Protein AF-F4IQQ9-F1 (afdb_monomer_lite)

pLDDT: mean 72.27, std 20.41, range [38.59, 98.06]

Organism: Arabidopsis thaliana (NCBI:txid3702)

Structure (mmCIF, N/CA/C/O backbone):
data_AF-F4IQQ9-F1
#
_entry.id   AF-F4IQQ9-F1
#
loop_
_atom_site.group_PDB
_atom_site.id
_atom_site.type_symbol
_atom_site.label_atom_id
_atom_site.label_alt_id
_atom_site.label_comp_id
_atom_site.label_asym_id
_atom_site.label_entity_id
_atom_site.label_seq_id
_atom_site.pdbx_PDB_ins_code
_atom_site.Cartn_x
_atom_site.Cartn_y
_atom_site.Cartn_z
_atom_site.occupancy
_atom_site.B_iso_or_equiv
_atom_site.auth_seq_id
_atom_site.auth_comp_id
_atom_site.auth_asym_id
_atom_site.auth_atom_id
_atom_site.pdbx_PDB_model_num
ATOM 1 N N . MET A 1 1 ? 8.051 -11.228 7.427 1.00 51.22 1 MET A N 1
ATOM 2 C CA . MET A 1 1 ? 8.143 -9.955 8.177 1.00 51.22 1 MET A CA 1
ATOM 3 C C . MET A 1 1 ? 9.447 -9.198 7.924 1.00 51.22 1 MET A C 1
ATOM 5 O O . MET A 1 1 ? 9.377 -7.997 7.711 1.00 51.22 1 MET A O 1
ATOM 9 N N . GLU A 1 2 ? 10.605 -9.863 7.840 1.00 55.28 2 GLU A N 1
ATOM 10 C CA . GLU A 1 2 ? 11.923 -9.208 7.655 1.00 55.28 2 GLU A CA 1
ATOM 11 C C . GLU A 1 2 ? 12.074 -8.320 6.405 1.00 55.28 2 GLU A C 1
ATOM 13 O O . GLU A 1 2 ? 12.852 -7.369 6.404 1.00 55.28 2 GLU A O 1
ATOM 18 N N . ARG A 1 3 ? 11.315 -8.578 5.332 1.00 58.22 3 ARG A N 1
ATOM 19 C CA . ARG A 1 3 ? 11.348 -7.715 4.137 1.00 58.22 3 ARG A CA 1
ATOM 20 C C . ARG A 1 3 ? 10.731 -6.331 4.366 1.00 58.22 3 ARG A C 1
ATOM 22 O O . ARG A 1 3 ? 11.208 -5.365 3.781 1.00 58.22 3 ARG A O 1
ATOM 29 N N . TYR A 1 4 ? 9.720 -6.223 5.228 1.00 51.91 4 TYR A N 1
ATOM 30 C CA . TYR A 1 4 ? 9.046 -4.951 5.509 1.00 51.91 4 TYR A CA 1
ATOM 31 C C . TYR A 1 4 ? 9.851 -4.081 6.483 1.00 51.91 4 TYR A C 1
ATOM 33 O O . TYR A 1 4 ? 9.888 -2.861 6.338 1.00 51.91 4 TYR A O 1
ATOM 41 N N . THR A 1 5 ? 10.565 -4.699 7.429 1.00 59.09 5 THR A N 1
ATOM 42 C CA . THR A 1 5 ? 11.389 -3.974 8.409 1.00 59.09 5 THR A CA 1
ATOM 43 C C . THR A 1 5 ? 12.610 -3.325 7.756 1.00 59.09 5 THR A C 1
ATOM 45 O O . THR A 1 5 ? 12.858 -2.141 7.968 1.00 59.09 5 THR A O 1
ATOM 48 N N . LYS A 1 6 ? 13.309 -4.044 6.867 1.00 58.78 6 LYS A N 1
ATOM 49 C CA . LYS A 1 6 ? 14.510 -3.539 6.178 1.00 58.78 6 LYS A CA 1
ATOM 50 C C . LYS A 1 6 ? 14.221 -2.406 5.182 1.00 58.78 6 LYS A C 1
ATOM 52 O O . LYS A 1 6 ? 15.094 -1.582 4.912 1.00 58.78 6 LYS A O 1
ATOM 57 N N . LYS A 1 7 ? 13.004 -2.345 4.623 1.00 56.56 7 LYS A N 1
ATOM 58 C CA . LYS A 1 7 ? 12.605 -1.277 3.690 1.00 56.56 7 LYS A CA 1
ATOM 59 C C . LYS A 1 7 ? 12.262 0.025 4.426 1.00 56.56 7 LYS A C 1
ATOM 61 O O . LYS A 1 7 ? 12.682 1.089 3.978 1.00 56.56 7 LYS A O 1
ATOM 66 N N . ASN A 1 8 ? 11.628 -0.058 5.601 1.00 53.03 8 ASN A N 1
ATOM 67 C CA . ASN A 1 8 ? 11.347 1.105 6.458 1.00 53.03 8 ASN A CA 1
ATOM 68 C C . ASN A 1 8 ? 12.614 1.845 6.922 1.00 53.03 8 ASN A C 1
ATOM 70 O O . ASN A 1 8 ? 12.587 3.064 7.085 1.00 53.03 8 ASN A O 1
ATOM 74 N N . GLU A 1 9 ? 13.740 1.148 7.086 1.00 51.53 9 GLU A N 1
ATOM 75 C CA . GLU A 1 9 ? 15.024 1.786 7.411 1.00 51.53 9 GLU A CA 1
ATOM 76 C C . GLU A 1 9 ? 15.567 2.646 6.261 1.00 51.53 9 GLU A C 1
ATOM 78 O O . GLU A 1 9 ? 16.147 3.705 6.505 1.00 51.53 9 GLU A O 1
ATOM 83 N N . ARG A 1 10 ? 15.325 2.248 5.002 1.00 53.38 10 ARG A N 1
ATOM 84 C CA . ARG A 1 10 ? 15.689 3.056 3.826 1.00 53.38 10 ARG A CA 1
ATOM 85 C C . ARG A 1 10 ? 14.817 4.305 3.711 1.00 53.38 10 ARG A C 1
ATOM 87 O O . ARG A 1 10 ? 15.354 5.378 3.461 1.00 53.38 10 ARG A O 1
ATOM 94 N N . PHE A 1 11 ? 13.517 4.190 3.996 1.00 54.19 11 PHE A N 1
ATOM 95 C CA . PHE A 1 11 ? 12.596 5.334 4.032 1.00 54.19 11 PHE A CA 1
ATOM 96 C C . PHE A 1 11 ? 12.979 6.370 5.103 1.00 54.19 11 PHE A C 1
ATOM 98 O O . PHE A 1 11 ? 12.972 7.570 4.835 1.00 54.19 11 PHE A O 1
ATOM 105 N N . LYS A 1 12 ? 13.417 5.935 6.294 1.00 51.78 12 LYS A N 1
ATOM 106 C CA . LYS A 1 12 ? 13.880 6.861 7.346 1.00 51.78 12 LYS A CA 1
ATOM 107 C C . LYS A 1 12 ? 15.208 7.556 7.037 1.00 51.78 12 LYS A C 1
ATOM 109 O O . LYS A 1 12 ? 15.486 8.613 7.603 1.00 51.78 12 LYS A O 1
ATOM 114 N N . ALA A 1 13 ? 16.035 6.994 6.157 1.00 50.91 13 ALA A N 1
ATOM 115 C CA . ALA A 1 13 ? 17.317 7.592 5.797 1.00 50.91 13 ALA A CA 1
ATOM 116 C C . ALA A 1 13 ? 17.182 8.822 4.876 1.00 50.91 13 ALA A C 1
ATOM 118 O O . ALA A 1 13 ? 18.129 9.615 4.814 1.00 50.91 13 ALA A O 1
ATOM 119 N N . GLU A 1 14 ? 16.036 8.990 4.204 1.00 55.00 14 GLU A N 1
ATOM 120 C CA . GLU A 1 14 ? 15.780 10.077 3.247 1.00 55.00 14 GLU A CA 1
ATOM 121 C C . GLU A 1 14 ? 14.966 11.241 3.839 1.00 55.00 14 GLU A C 1
ATOM 123 O O . GLU A 1 14 ? 15.231 12.389 3.493 1.00 55.00 14 GLU A O 1
ATOM 128 N N . GLU A 1 15 ? 14.070 11.004 4.804 1.00 53.97 15 GLU A N 1
ATOM 129 C CA . GLU A 1 15 ? 13.267 12.079 5.427 1.00 53.97 15 GLU A CA 1
ATOM 130 C C . GLU A 1 15 ? 13.953 12.781 6.622 1.00 53.97 15 GLU A C 1
ATOM 132 O O . GLU A 1 15 ? 13.465 13.792 7.121 1.00 53.97 15 GLU A O 1
ATOM 137 N N . GLY A 1 16 ? 15.113 12.289 7.080 1.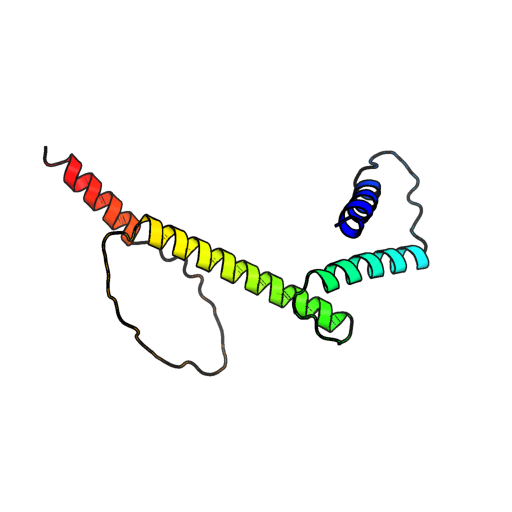00 45.97 16 GLY A N 1
ATOM 138 C CA . GLY A 1 16 ? 15.742 12.713 8.344 1.00 45.97 16 GLY A CA 1
ATOM 139 C C . GLY A 1 16 ? 17.040 13.531 8.264 1.00 45.97 16 GLY A C 1
ATOM 140 O O . GLY A 1 16 ? 17.694 13.702 9.291 1.00 45.97 16 GLY A O 1
ATOM 141 N N . LYS A 1 17 ? 17.478 14.019 7.094 1.00 48.69 17 LYS A N 1
ATOM 142 C CA . LYS A 1 17 ? 18.778 14.722 6.953 1.00 48.69 17 LYS A CA 1
ATOM 143 C C . LYS A 1 17 ? 18.624 16.194 6.571 1.00 48.69 17 LYS A C 1
ATOM 145 O O . LYS A 1 17 ? 19.023 16.625 5.493 1.00 48.69 17 LYS A O 1
ATOM 150 N N . GLY A 1 18 ? 18.125 16.982 7.522 1.00 45.03 18 GLY A N 1
ATOM 151 C CA . GLY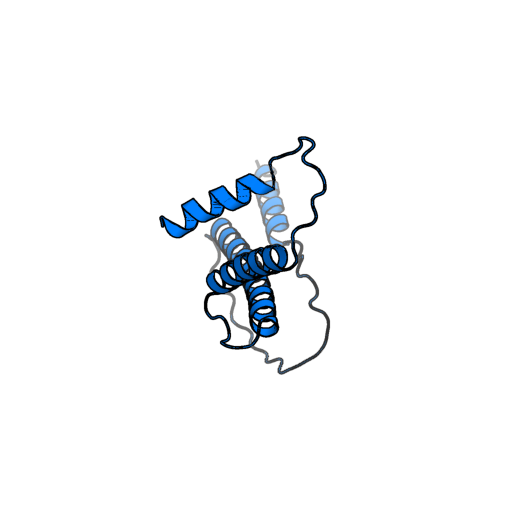 A 1 18 ? 18.169 18.451 7.536 1.00 45.03 18 GLY A CA 1
ATOM 152 C C . GLY A 1 18 ? 19.575 19.034 7.752 1.00 45.03 18 GLY A C 1
ATOM 153 O O . GLY A 1 18 ? 19.756 19.935 8.565 1.00 45.03 18 GLY A O 1
ATOM 154 N N . SER A 1 19 ? 20.590 18.532 7.045 1.00 52.78 19 SER A N 1
ATOM 155 C CA . SER A 1 19 ? 21.967 19.026 7.143 1.00 52.78 19 SER A CA 1
ATOM 156 C C . SER A 1 19 ? 22.665 19.028 5.782 1.00 52.78 19 SER A C 1
ATOM 158 O O . SER A 1 19 ? 23.358 18.089 5.412 1.00 52.78 19 SER A O 1
ATOM 160 N N . LYS A 1 20 ? 22.469 20.122 5.031 1.00 53.72 20 LYS A N 1
ATOM 161 C CA . LYS A 1 20 ? 23.413 20.712 4.053 1.00 53.72 20 LYS A CA 1
ATOM 162 C C . LYS A 1 20 ? 24.205 19.749 3.141 1.00 53.72 20 LYS A C 1
ATOM 164 O O . LYS A 1 20 ? 25.325 20.065 2.749 1.00 53.72 20 LYS A O 1
ATOM 169 N N . LYS A 1 21 ? 23.649 18.608 2.731 1.00 55.56 21 LYS A N 1
ATOM 170 C CA . LYS A 1 21 ? 24.169 17.887 1.568 1.00 55.56 21 LYS A CA 1
ATOM 171 C C . LYS A 1 21 ? 23.626 18.609 0.347 1.00 55.56 21 LYS A C 1
ATOM 173 O O . LYS A 1 21 ? 22.414 18.718 0.200 1.00 55.56 21 LYS A O 1
ATOM 178 N N . SER A 1 22 ? 24.544 19.190 -0.428 1.00 52.91 22 SER A N 1
ATOM 179 C CA . SER A 1 22 ? 24.384 19.648 -1.814 1.00 52.91 22 SER A CA 1
ATOM 180 C C . SER A 1 22 ? 23.103 19.112 -2.457 1.00 52.91 22 SER A C 1
ATOM 182 O O . SER A 1 22 ? 22.871 17.905 -2.388 1.00 52.91 22 SER A O 1
ATOM 184 N N . ARG A 1 23 ? 22.303 19.984 -3.094 1.00 60.44 23 ARG A N 1
ATOM 185 C CA . ARG A 1 23 ? 21.150 19.629 -3.947 1.00 60.44 23 ARG A CA 1
ATOM 186 C C . ARG A 1 23 ? 21.594 18.806 -5.169 1.00 60.44 23 ARG A C 1
ATOM 188 O O . ARG A 1 23 ? 21.340 19.196 -6.304 1.00 60.44 23 ARG A O 1
ATOM 195 N N . THR A 1 24 ? 22.305 17.705 -4.960 1.00 69.44 24 THR A N 1
ATOM 196 C CA . THR A 1 24 ? 22.690 16.773 -6.001 1.00 69.44 24 THR A CA 1
ATOM 197 C C . THR A 1 24 ? 21.389 16.182 -6.502 1.00 69.44 24 THR A C 1
ATOM 199 O O . THR A 1 24 ? 20.733 15.408 -5.805 1.00 69.44 24 THR A O 1
ATOM 202 N N . PHE A 1 25 ? 20.971 16.654 -7.673 1.00 76.56 25 PHE A N 1
ATOM 203 C CA . PHE A 1 25 ? 19.838 16.102 -8.386 1.00 76.56 25 PHE A CA 1
ATOM 204 C C . PHE A 1 25 ? 20.048 14.595 -8.492 1.00 76.56 25 PHE A C 1
ATOM 206 O O . PHE A 1 25 ? 21.125 14.152 -8.895 1.00 76.56 25 PHE A O 1
ATOM 213 N N . LEU A 1 26 ? 19.031 13.821 -8.106 1.00 83.31 26 LEU A N 1
ATOM 214 C CA . LEU A 1 26 ? 19.022 12.394 -8.392 1.00 83.31 26 LEU A CA 1
ATOM 215 C C . LEU A 1 26 ? 19.255 12.224 -9.888 1.00 83.31 26 LEU A C 1
ATOM 217 O O . LEU A 1 26 ? 18.625 12.904 -10.705 1.00 83.31 26 LEU A O 1
ATOM 221 N N . THR A 1 27 ? 20.139 11.305 -10.250 1.00 89.56 27 THR A N 1
ATOM 222 C CA . THR A 1 27 ? 20.222 10.881 -11.641 1.00 89.56 27 THR A CA 1
ATOM 223 C C . THR A 1 27 ? 18.858 10.330 -12.060 1.00 89.56 27 THR A C 1
ATOM 225 O O . THR A 1 27 ? 18.109 9.771 -11.254 1.00 89.56 27 THR A O 1
ATOM 228 N N . GLU A 1 28 ? 18.513 10.436 -13.340 1.00 94.69 28 GLU A N 1
ATOM 229 C CA . GLU A 1 28 ? 17.229 9.921 -13.833 1.00 94.69 28 GLU A CA 1
ATOM 230 C C . GLU A 1 28 ? 17.056 8.414 -13.556 1.00 94.69 28 GLU A C 1
ATOM 232 O O . GLU A 1 28 ? 15.946 7.916 -13.358 1.00 94.69 28 GLU A O 1
ATOM 237 N N . ARG A 1 29 ? 18.170 7.674 -13.499 1.00 93.56 29 ARG A N 1
ATOM 238 C CA . ARG A 1 29 ? 18.181 6.263 -13.105 1.00 93.56 29 ARG A CA 1
ATOM 239 C C . ARG A 1 29 ? 17.742 6.077 -11.651 1.00 93.56 29 ARG A C 1
ATOM 241 O O . ARG A 1 29 ? 16.899 5.223 -11.389 1.00 93.56 29 ARG A O 1
ATOM 248 N N . GLU A 1 30 ? 18.290 6.860 -10.724 1.00 90.25 30 GLU A N 1
ATOM 249 C CA . GLU A 1 30 ? 17.916 6.817 -9.303 1.00 90.25 30 GLU A CA 1
ATOM 250 C C . GLU A 1 30 ? 16.466 7.256 -9.097 1.00 90.25 30 GLU A C 1
ATOM 252 O O . GLU A 1 30 ? 15.722 6.601 -8.370 1.00 90.25 30 GLU A O 1
ATOM 257 N N . ARG A 1 31 ? 16.020 8.301 -9.807 1.00 92.75 31 ARG A N 1
ATOM 258 C CA . ARG A 1 31 ? 14.625 8.754 -9.761 1.00 92.75 31 ARG A CA 1
ATOM 259 C C . ARG A 1 31 ? 13.653 7.643 -10.180 1.00 92.75 31 ARG A C 1
ATOM 261 O O . ARG A 1 31 ? 12.649 7.429 -9.499 1.00 92.75 31 ARG A O 1
ATOM 268 N N . ARG A 1 32 ? 13.951 6.915 -11.268 1.00 94.38 32 ARG A N 1
ATOM 269 C CA . ARG A 1 32 ? 13.145 5.766 -11.728 1.00 94.38 32 ARG A CA 1
ATOM 270 C C . ARG A 1 32 ? 13.189 4.586 -10.764 1.00 94.38 32 ARG A C 1
ATOM 272 O O . ARG A 1 32 ? 12.150 3.980 -10.525 1.00 94.38 32 ARG A O 1
ATOM 279 N N . ALA A 1 33 ? 14.349 4.284 -10.182 1.00 92.12 33 ALA A N 1
ATOM 280 C CA . ALA A 1 33 ? 14.463 3.237 -9.166 1.00 92.12 33 ALA A CA 1
ATOM 281 C C . ALA A 1 33 ? 13.569 3.541 -7.951 1.00 92.12 33 ALA A C 1
ATOM 283 O O . ALA A 1 33 ? 12.778 2.695 -7.544 1.00 92.12 33 ALA A O 1
ATOM 284 N N . LEU A 1 34 ? 13.604 4.780 -7.451 1.00 89.06 34 LEU A N 1
ATOM 285 C CA . LEU A 1 34 ? 12.774 5.221 -6.330 1.00 89.06 34 LEU A CA 1
ATOM 286 C C . LEU A 1 34 ? 11.272 5.245 -6.669 1.00 89.06 34 LEU A C 1
ATOM 288 O O . LEU A 1 34 ? 10.435 4.977 -5.806 1.00 89.06 34 LEU A O 1
ATOM 292 N N . PHE A 1 35 ? 10.904 5.595 -7.904 1.00 93.12 35 PHE A N 1
ATOM 293 C CA . PHE A 1 35 ? 9.517 5.488 -8.368 1.00 93.12 35 PHE A CA 1
ATOM 294 C C . PHE A 1 35 ? 9.048 4.028 -8.363 1.00 93.12 35 PHE A C 1
ATOM 296 O O . PHE A 1 35 ? 8.025 3.728 -7.752 1.00 93.12 35 PHE A O 1
ATOM 303 N N . ASN A 1 36 ? 9.826 3.122 -8.962 1.00 94.25 36 ASN A N 1
ATOM 304 C CA . ASN A 1 36 ? 9.501 1.698 -9.024 1.00 94.25 36 ASN A CA 1
ATOM 305 C C . ASN A 1 36 ? 9.380 1.088 -7.625 1.00 94.25 36 ASN A C 1
ATOM 307 O O . ASN A 1 36 ? 8.429 0.359 -7.358 1.00 94.25 36 ASN A O 1
ATOM 311 N N . ASP A 1 37 ? 10.294 1.423 -6.712 1.00 91.81 37 ASP A N 1
ATOM 312 C CA . ASP A 1 37 ? 10.258 0.928 -5.336 1.00 91.81 37 ASP A CA 1
ATOM 313 C C . ASP A 1 37 ? 8.957 1.308 -4.620 1.00 91.81 37 ASP A C 1
ATOM 315 O O . ASP A 1 37 ? 8.358 0.455 -3.960 1.00 91.81 37 ASP A O 1
ATOM 319 N N . ARG A 1 38 ? 8.504 2.559 -4.783 1.00 92.00 38 ARG A N 1
ATOM 320 C CA . ARG A 1 38 ? 7.236 3.056 -4.225 1.00 92.00 38 ARG A CA 1
ATOM 321 C C . ARG A 1 38 ? 6.022 2.447 -4.924 1.00 92.00 38 ARG A C 1
ATOM 323 O O . ARG A 1 38 ? 5.045 2.097 -4.266 1.00 92.00 38 ARG A O 1
ATOM 330 N N . PHE A 1 39 ? 6.090 2.276 -6.241 1.00 94.81 39 PHE A N 1
ATOM 331 C CA . PHE A 1 39 ? 5.036 1.637 -7.023 1.00 94.81 39 PHE A CA 1
ATOM 332 C C . PHE A 1 39 ? 4.829 0.170 -6.615 1.00 94.81 39 PHE A C 1
ATOM 334 O O . PHE A 1 39 ? 3.692 -0.266 -6.436 1.00 94.81 39 PHE A O 1
ATOM 341 N N . PHE A 1 40 ? 5.909 -0.588 -6.395 1.00 93.69 40 PHE A N 1
ATOM 342 C CA . PHE A 1 40 ? 5.823 -1.962 -5.896 1.00 93.69 40 PHE A CA 1
ATOM 343 C C . PHE A 1 40 ? 5.245 -2.038 -4.480 1.00 93.69 40 PHE A C 1
ATOM 345 O O . PHE A 1 40 ? 4.495 -2.969 -4.193 1.00 93.69 40 PHE A O 1
ATOM 352 N N . ASP A 1 41 ? 5.543 -1.069 -3.609 1.00 93.31 41 ASP A N 1
ATOM 353 C CA . ASP A 1 41 ? 4.913 -1.003 -2.285 1.00 93.31 41 ASP A CA 1
ATOM 354 C C . ASP A 1 41 ? 3.407 -0.786 -2.396 1.00 93.31 41 ASP A C 1
ATOM 356 O O . ASP A 1 41 ? 2.644 -1.549 -1.808 1.00 93.31 41 ASP A O 1
ATOM 360 N N . LEU A 1 42 ? 2.977 0.186 -3.208 1.00 94.62 42 LEU A N 1
ATOM 361 C CA . LEU A 1 42 ? 1.558 0.419 -3.478 1.00 94.62 42 LEU A CA 1
ATOM 362 C C . LEU A 1 42 ? 0.879 -0.850 -4.012 1.00 94.62 42 LEU A C 1
ATOM 364 O O . LEU A 1 42 ? -0.144 -1.270 -3.478 1.00 94.62 42 LEU A O 1
ATOM 368 N N . LYS A 1 43 ? 1.476 -1.497 -5.021 1.00 95.00 43 LYS A N 1
ATOM 369 C CA . LYS A 1 43 ? 0.945 -2.725 -5.626 1.00 95.00 43 LYS A CA 1
ATOM 370 C C . LYS A 1 43 ? 0.770 -3.855 -4.608 1.00 95.00 43 LYS A C 1
ATOM 372 O O . LYS A 1 43 ? -0.208 -4.588 -4.692 1.00 95.00 43 LYS A O 1
ATOM 377 N N . ASN A 1 44 ? 1.694 -3.991 -3.657 1.00 94.44 44 ASN A N 1
ATOM 378 C CA . ASN A 1 44 ? 1.649 -5.034 -2.630 1.00 94.44 44 ASN A CA 1
ATOM 379 C C . ASN A 1 44 ? 0.625 -4.762 -1.515 1.00 94.44 44 ASN A C 1
ATOM 381 O O . ASN A 1 44 ? 0.266 -5.690 -0.794 1.00 94.44 44 ASN A O 1
ATOM 385 N N . LEU A 1 45 ? 0.194 -3.510 -1.330 1.00 95.94 45 LEU A N 1
ATOM 386 C CA . LEU A 1 45 ? -0.806 -3.128 -0.323 1.00 95.94 45 LEU A CA 1
ATOM 387 C C . LEU A 1 45 ? -2.249 -3.331 -0.805 1.00 95.94 45 LEU A C 1
ATOM 389 O O . LEU A 1 45 ? -3.165 -3.384 0.016 1.00 95.94 45 LEU A O 1
ATOM 393 N N . ILE A 1 46 ? -2.456 -3.426 -2.118 1.00 96.31 46 ILE A N 1
ATOM 394 C CA . ILE A 1 46 ? -3.770 -3.641 -2.726 1.00 96.31 46 ILE A CA 1
ATOM 395 C C . ILE A 1 46 ? -4.086 -5.147 -2.677 1.00 96.31 46 ILE A C 1
ATOM 397 O O . ILE A 1 46 ? -3.238 -5.946 -3.074 1.00 96.31 46 ILE A O 1
ATOM 401 N N . PRO A 1 47 ? -5.282 -5.565 -2.219 1.00 95.94 47 PRO A N 1
ATOM 402 C CA . PRO A 1 47 ? -5.606 -6.984 -2.046 1.00 95.94 47 PRO A CA 1
ATOM 403 C C . PRO A 1 47 ? -5.727 -7.747 -3.372 1.00 95.94 47 PRO A C 1
ATOM 405 O O . PRO A 1 47 ? -5.269 -8.881 -3.468 1.00 95.94 47 PRO A O 1
ATOM 408 N N . ASN A 1 48 ? -6.314 -7.122 -4.399 1.00 94.81 48 ASN A N 1
ATOM 409 C CA . ASN A 1 48 ? -6.528 -7.716 -5.723 1.00 94.81 48 ASN A CA 1
ATOM 410 C C . ASN A 1 48 ? -6.106 -6.732 -6.828 1.00 94.81 48 ASN A C 1
ATOM 412 O O . ASN A 1 48 ? -6.965 -6.185 -7.518 1.00 94.81 48 ASN A O 1
ATOM 416 N N . PRO A 1 49 ? -4.801 -6.453 -6.980 1.00 94.19 49 PRO A N 1
ATOM 417 C CA . PRO A 1 49 ? -4.327 -5.500 -7.970 1.00 94.19 49 PRO A CA 1
ATOM 418 C C . PRO A 1 49 ? -4.543 -6.053 -9.380 1.00 94.19 49 PRO A C 1
ATOM 420 O O . PRO A 1 49 ? -4.145 -7.181 -9.697 1.00 94.19 49 PRO A O 1
ATOM 423 N N . THR A 1 50 ? -5.124 -5.239 -10.253 1.00 94.31 50 THR A N 1
ATOM 424 C CA . THR A 1 50 ? -5.286 -5.540 -11.672 1.00 94.31 50 THR A CA 1
ATOM 425 C C . THR A 1 50 ? -3.913 -5.800 -12.285 1.00 94.31 50 THR A C 1
ATOM 427 O O . THR A 1 50 ? -2.952 -5.076 -12.045 1.00 94.31 50 THR A O 1
ATOM 430 N N . LYS A 1 51 ? -3.789 -6.807 -13.155 1.00 90.31 51 LYS A N 1
ATOM 431 C CA . LYS A 1 51 ? -2.530 -7.091 -13.880 1.00 90.31 51 LYS A CA 1
ATOM 432 C C . LYS A 1 51 ? -2.198 -6.053 -14.972 1.00 90.31 51 LYS A C 1
ATOM 434 O O . LYS A 1 51 ? -1.382 -6.330 -15.844 1.00 90.31 51 LYS A O 1
ATOM 439 N N . GLY A 1 52 ? -2.871 -4.904 -14.951 1.00 85.88 52 GLY A N 1
ATOM 440 C CA . GLY A 1 52 ? -2.785 -3.852 -15.953 1.00 85.88 52 GLY A CA 1
ATOM 441 C C . GLY A 1 52 ? -1.530 -2.996 -15.818 1.00 85.88 52 GLY A C 1
ATOM 442 O O . GLY A 1 52 ? -0.595 -3.316 -15.080 1.00 85.88 52 GLY A O 1
ATOM 443 N N . GLY A 1 53 ? -1.526 -1.889 -16.560 1.00 93.38 53 GLY A N 1
ATOM 444 C CA . GLY A 1 53 ? -0.448 -0.907 -16.510 1.00 93.38 53 GLY A CA 1
ATOM 445 C C . GLY A 1 53 ? -0.386 -0.167 -15.173 1.00 93.38 53 GLY A C 1
ATOM 446 O O . GLY A 1 53 ? -1.254 -0.310 -14.310 1.00 93.38 53 GLY A O 1
ATOM 447 N N . GLU A 1 54 ? 0.630 0.681 -15.022 1.00 93.94 54 GLU A N 1
ATOM 448 C CA . GLU A 1 54 ? 0.841 1.477 -13.805 1.00 93.94 54 GLU A CA 1
ATOM 449 C C . GLU A 1 54 ? -0.392 2.311 -13.432 1.00 93.94 54 GLU A C 1
ATOM 451 O O . GLU A 1 54 ? -0.774 2.365 -12.265 1.00 93.94 54 GLU A O 1
ATOM 456 N N . ALA A 1 55 ? -1.080 2.867 -14.433 1.00 96.69 55 ALA A N 1
ATOM 457 C CA . ALA A 1 55 ? -2.324 3.605 -14.244 1.00 96.69 55 ALA A CA 1
ATOM 458 C C . ALA A 1 55 ? -3.443 2.752 -13.619 1.00 96.69 55 ALA A C 1
ATOM 460 O O . ALA A 1 55 ? -4.162 3.239 -12.750 1.00 96.69 55 ALA A O 1
ATOM 461 N N . SER A 1 56 ? -3.573 1.479 -14.014 1.00 97.25 56 SER A N 1
ATOM 462 C CA . SER A 1 56 ? -4.583 0.570 -13.454 1.00 97.25 56 SER A CA 1
ATOM 463 C C . SER A 1 56 ? -4.318 0.293 -11.976 1.00 97.25 56 SER A C 1
ATOM 465 O O . SER A 1 56 ? -5.233 0.380 -11.169 1.00 97.25 56 SER A O 1
ATOM 467 N N . ILE A 1 57 ? -3.059 0.054 -11.599 1.00 96.94 57 ILE A N 1
ATOM 468 C CA . ILE A 1 57 ? -2.675 -0.153 -10.193 1.00 96.94 57 ILE A CA 1
ATOM 469 C C . ILE A 1 57 ? -2.943 1.095 -9.347 1.00 96.94 57 ILE A C 1
ATOM 471 O O . ILE A 1 57 ? -3.427 0.991 -8.222 1.00 96.94 57 ILE A O 1
ATOM 475 N N . VAL A 1 58 ? -2.645 2.284 -9.878 1.00 96.81 58 VAL A N 1
ATOM 476 C CA . VAL A 1 58 ? -2.941 3.545 -9.183 1.00 96.81 58 VAL A CA 1
ATOM 477 C C . VAL A 1 58 ? -4.451 3.717 -8.999 1.00 96.81 58 VAL A C 1
ATOM 479 O O . VAL A 1 58 ? -4.892 4.080 -7.908 1.00 96.81 58 VAL A O 1
ATOM 482 N N . GLN A 1 59 ? -5.246 3.399 -10.024 1.00 97.62 59 GLN A N 1
ATOM 483 C CA . GLN A 1 59 ? -6.705 3.429 -9.941 1.00 97.62 59 GLN A CA 1
ATOM 484 C C . GLN A 1 59 ? -7.241 2.443 -8.891 1.00 97.62 59 GLN A C 1
ATOM 486 O O . GLN A 1 59 ? -8.087 2.825 -8.083 1.00 97.62 59 GLN A O 1
ATOM 491 N N . ASP A 1 60 ? -6.718 1.216 -8.849 1.00 97.56 60 ASP A N 1
ATOM 492 C CA . ASP A 1 60 ? -7.083 0.214 -7.839 1.00 97.56 60 ASP A CA 1
ATOM 493 C C . ASP A 1 60 ? -6.757 0.703 -6.420 1.00 97.56 60 ASP A C 1
ATOM 495 O O . ASP A 1 60 ? -7.549 0.519 -5.494 1.00 97.56 60 ASP A O 1
ATOM 499 N N . GLY A 1 61 ? -5.625 1.395 -6.248 1.00 97.38 61 GLY A N 1
ATOM 500 C CA . GLY A 1 61 ? -5.250 2.025 -4.983 1.00 97.38 61 GLY A CA 1
ATOM 501 C C . GLY A 1 61 ? -6.264 3.075 -4.518 1.00 97.38 61 GLY A C 1
ATOM 502 O O . GLY A 1 61 ? -6.652 3.081 -3.350 1.00 97.38 61 GLY A O 1
ATOM 503 N N . ILE A 1 62 ? -6.746 3.927 -5.429 1.00 97.94 62 ILE A N 1
ATOM 504 C CA . ILE A 1 62 ? -7.782 4.932 -5.129 1.00 97.94 62 ILE A CA 1
ATOM 505 C C . ILE A 1 62 ? -9.087 4.251 -4.700 1.00 97.94 62 ILE A C 1
ATOM 507 O O . ILE A 1 62 ? -9.696 4.646 -3.703 1.00 97.94 62 ILE A O 1
ATOM 511 N N . VAL A 1 63 ? -9.511 3.217 -5.432 1.00 97.56 63 VAL A N 1
ATOM 512 C CA . VAL A 1 63 ? -10.725 2.450 -5.112 1.00 97.56 63 VAL A CA 1
ATOM 513 C C . VAL A 1 63 ? -10.614 1.827 -3.721 1.00 97.56 63 VAL A C 1
ATOM 515 O O . VAL A 1 63 ? -11.530 1.981 -2.912 1.00 97.56 63 VAL A O 1
ATOM 518 N N . TYR A 1 64 ? -9.475 1.206 -3.412 1.00 98.06 64 TYR A N 1
ATOM 519 C CA . TYR A 1 64 ? -9.258 0.557 -2.124 1.00 98.06 64 TYR A CA 1
ATOM 520 C C . TYR A 1 64 ? -9.251 1.551 -0.950 1.00 98.06 64 TYR A C 1
ATOM 522 O O . TYR A 1 64 ? -9.855 1.280 0.086 1.00 98.06 64 TYR A O 1
ATOM 530 N N . ILE A 1 65 ? -8.661 2.744 -1.106 1.00 97.94 65 ILE A N 1
ATOM 531 C CA . ILE A 1 65 ? -8.717 3.800 -0.075 1.00 97.94 65 ILE A CA 1
ATOM 532 C C . ILE A 1 65 ? -10.168 4.208 0.221 1.00 97.94 65 ILE A C 1
ATOM 534 O O . ILE A 1 65 ? -10.551 4.323 1.388 1.00 97.94 65 ILE A O 1
ATOM 538 N N . ASN A 1 66 ? -10.987 4.398 -0.816 1.00 97.75 66 ASN A N 1
ATOM 539 C CA . ASN A 1 66 ? -12.393 4.771 -0.653 1.00 97.75 66 ASN A CA 1
ATOM 540 C C . ASN A 1 66 ? -13.207 3.653 0.019 1.00 97.75 66 ASN A C 1
ATOM 542 O O . ASN A 1 66 ? -14.040 3.926 0.888 1.00 97.75 66 ASN A O 1
ATOM 546 N N . GLU A 1 67 ? -12.946 2.391 -0.330 1.00 97.31 67 GLU A N 1
ATOM 547 C CA . GLU A 1 67 ? -13.555 1.235 0.332 1.00 97.31 67 GLU A CA 1
ATOM 548 C C . GLU A 1 67 ? -13.192 1.187 1.823 1.00 97.31 67 GLU A C 1
ATOM 550 O O . GLU A 1 67 ? -14.082 1.066 2.669 1.00 97.31 67 GLU A O 1
ATOM 555 N N . LEU A 1 68 ? -11.911 1.366 2.167 1.00 97.88 68 LEU A N 1
ATOM 556 C CA . LEU A 1 68 ? -11.450 1.405 3.557 1.00 97.88 68 LEU A CA 1
ATOM 557 C C . LEU A 1 68 ? -12.125 2.530 4.354 1.00 97.88 68 LEU A C 1
ATOM 559 O O . LEU A 1 68 ? -12.569 2.306 5.481 1.00 97.88 68 LEU A O 1
ATOM 563 N N . GLN A 1 69 ? -12.261 3.729 3.782 1.00 97.75 69 GLN A N 1
ATOM 564 C CA . GLN A 1 69 ? -12.973 4.841 4.424 1.00 97.75 69 GLN A CA 1
ATOM 565 C C . GLN A 1 69 ? -14.457 4.518 4.672 1.00 97.75 69 GLN A C 1
ATOM 567 O O . GLN A 1 69 ? -14.992 4.844 5.742 1.00 97.75 69 GLN A O 1
ATOM 572 N N . ARG A 1 70 ? -15.114 3.841 3.717 1.00 96.69 70 ARG A N 1
ATOM 573 C CA . ARG A 1 70 ? -16.499 3.364 3.852 1.00 96.69 70 ARG A CA 1
ATOM 574 C C . ARG A 1 70 ? -16.624 2.354 4.991 1.00 96.69 70 ARG A C 1
ATOM 576 O O . ARG A 1 70 ? -17.464 2.542 5.868 1.00 96.69 70 ARG A O 1
ATOM 583 N N . LEU A 1 71 ? -15.753 1.344 5.022 1.00 97.44 71 LEU A N 1
ATOM 584 C CA . LEU A 1 71 ? -15.744 0.297 6.049 1.00 97.44 71 LEU A CA 1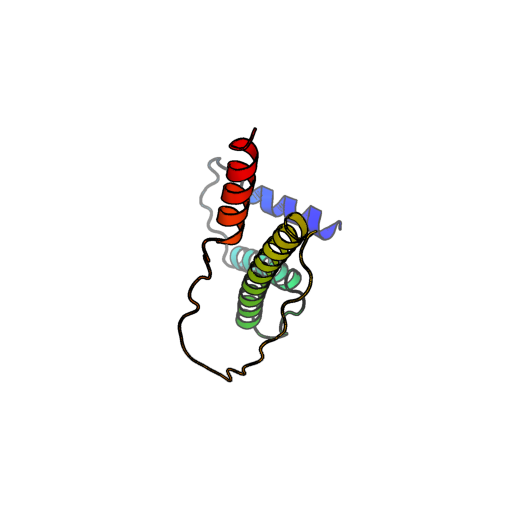
ATOM 585 C C . LEU A 1 71 ? -15.464 0.863 7.444 1.00 97.44 71 LEU A C 1
ATOM 587 O O . LEU A 1 71 ? -16.152 0.516 8.399 1.00 97.44 71 LEU A O 1
ATOM 591 N N . VAL A 1 72 ? -14.505 1.784 7.581 1.00 97.44 72 VAL A N 1
ATOM 592 C CA . VAL A 1 72 ? -14.242 2.467 8.860 1.00 97.44 72 VAL A CA 1
ATOM 593 C C . VAL A 1 72 ? -15.483 3.219 9.348 1.00 97.44 72 VAL A C 1
ATOM 595 O O . VAL A 1 72 ? -15.790 3.186 10.540 1.00 97.44 72 VAL A O 1
ATOM 598 N N . SER A 1 73 ? -16.205 3.890 8.450 1.00 94.25 73 SER A N 1
ATOM 599 C CA . SER A 1 73 ? -17.435 4.615 8.792 1.00 94.25 73 SER A CA 1
ATOM 600 C C . SER A 1 73 ? -18.564 3.668 9.214 1.00 94.25 73 SER A C 1
ATOM 602 O O . SER A 1 73 ? -19.217 3.904 10.231 1.00 94.25 73 SER A O 1
ATOM 604 N N . GLU A 1 74 ? -18.750 2.566 8.486 1.00 94.31 74 GLU A N 1
ATOM 605 C CA . GLU A 1 74 ? -19.723 1.518 8.805 1.00 94.31 74 GLU A CA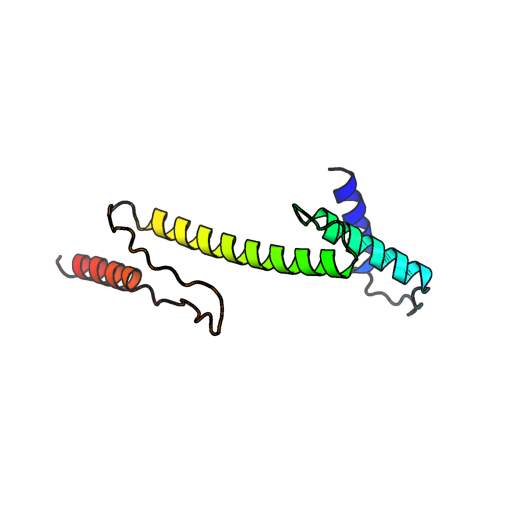 1
ATOM 606 C C . GLU A 1 74 ? -19.422 0.851 10.154 1.00 94.31 74 GLU A C 1
ATOM 608 O O . GLU A 1 74 ? -20.298 0.758 11.013 1.00 94.31 74 GLU A O 1
ATOM 613 N N . LEU A 1 75 ? -18.168 0.461 10.395 1.00 95.94 75 LEU A N 1
ATOM 614 C CA . LEU A 1 75 ? -17.748 -0.147 11.657 1.00 95.94 75 LEU A CA 1
ATOM 615 C C . LEU A 1 75 ? -17.938 0.809 12.835 1.00 95.94 75 LEU A C 1
ATOM 617 O O . LEU A 1 75 ? -18.437 0.390 13.878 1.00 95.94 75 LEU A O 1
ATOM 621 N N . LYS A 1 76 ? -17.611 2.098 12.676 1.00 92.62 76 LYS A N 1
ATOM 622 C CA . LYS A 1 76 ? -17.902 3.117 13.698 1.00 92.62 76 LYS A CA 1
ATOM 623 C C . LYS A 1 76 ? -19.399 3.185 14.002 1.00 92.62 76 LYS A C 1
ATOM 625 O O . LYS A 1 76 ? -19.775 3.166 15.170 1.00 92.62 76 LYS A O 1
ATOM 630 N N . TYR A 1 77 ? -20.251 3.202 12.976 1.00 87.50 77 TYR A N 1
ATOM 631 C CA . TYR A 1 77 ? -21.704 3.179 13.154 1.00 87.50 77 TYR A CA 1
ATOM 632 C C . TYR A 1 77 ? -22.181 1.920 13.894 1.00 87.50 77 TYR A C 1
ATOM 634 O O . TYR A 1 77 ? -22.959 2.028 14.842 1.00 87.50 77 TYR A O 1
ATOM 642 N N . LEU A 1 78 ? -21.695 0.734 13.516 1.00 89.38 78 LEU A N 1
ATOM 643 C CA . LEU A 1 78 ? -22.063 -0.529 14.162 1.00 89.38 78 LEU A CA 1
ATOM 644 C C . LEU A 1 78 ? -21.601 -0.591 15.622 1.00 89.38 78 LEU A C 1
ATOM 646 O O . LEU A 1 78 ? -22.347 -1.071 16.477 1.00 89.38 78 LEU A O 1
ATOM 650 N N . VAL A 1 79 ? -20.409 -0.073 15.927 1.00 89.88 79 VAL A N 1
ATOM 651 C CA . VAL A 1 79 ? -19.900 0.041 17.300 1.00 89.88 79 VAL A CA 1
ATOM 652 C C . VAL A 1 79 ? -20.804 0.946 18.137 1.00 89.88 79 VAL A C 1
ATOM 654 O O . VAL A 1 79 ? -21.206 0.549 19.229 1.00 89.88 79 VAL A O 1
ATOM 657 N N . GLU A 1 80 ? -21.191 2.117 17.628 1.00 85.38 80 GLU A N 1
ATOM 658 C CA . GLU A 1 80 ? -22.098 3.026 18.342 1.00 85.38 80 GLU A CA 1
ATOM 659 C C . GLU A 1 80 ? -23.512 2.441 18.485 1.00 85.38 80 GLU A C 1
ATOM 661 O O . GLU A 1 80 ? -24.100 2.487 19.568 1.00 85.38 80 GLU A O 1
ATOM 666 N N . LYS A 1 81 ? -24.036 1.783 17.441 1.00 81.44 81 LYS A N 1
ATOM 667 C CA . LYS A 1 81 ? -25.306 1.045 17.505 1.00 81.44 81 LYS A CA 1
ATOM 668 C C . LYS A 1 81 ? -25.256 -0.045 18.572 1.00 81.44 81 LYS A C 1
ATOM 670 O O . LYS A 1 81 ? -26.204 -0.173 19.337 1.00 81.44 81 LYS A O 1
ATOM 675 N N . LYS A 1 82 ? -24.163 -0.810 18.667 1.00 84.56 82 LYS A N 1
ATOM 676 C CA . LYS A 1 82 ? -23.992 -1.851 19.693 1.00 84.56 82 LYS A CA 1
ATOM 677 C C . LYS A 1 82 ? -23.895 -1.250 21.099 1.00 84.56 82 LYS A C 1
ATOM 679 O O . LYS A 1 82 ? -24.489 -1.806 22.018 1.00 84.56 82 LYS A O 1
ATOM 684 N N . LYS A 1 83 ? -23.211 -0.111 21.269 1.00 81.44 83 LYS A N 1
ATOM 685 C CA . LYS A 1 83 ? -23.109 0.600 22.558 1.00 81.44 83 LYS A CA 1
ATOM 686 C C . LYS A 1 83 ? -24.454 1.152 23.042 1.00 81.44 83 LYS A C 1
ATOM 688 O O . LYS A 1 83 ? -24.750 1.056 24.227 1.00 81.44 83 LYS A O 1
ATOM 693 N N . CYS A 1 84 ? -25.282 1.700 22.149 1.00 65.88 84 CYS A N 1
ATOM 694 C CA . CYS A 1 84 ? -26.591 2.265 22.510 1.00 65.88 84 CYS A CA 1
ATOM 695 C C . CYS A 1 84 ? -27.755 1.255 22.430 1.00 65.88 84 CYS A C 1
ATOM 697 O O . CYS A 1 84 ? -28.845 1.528 22.928 1.00 65.88 84 CYS A O 1
ATOM 699 N N . GLY A 1 85 ? -27.547 0.105 21.783 1.00 58.34 85 GLY A N 1
ATOM 700 C CA . GLY A 1 85 ? -28.604 -0.759 21.254 1.00 58.34 85 GLY A CA 1
ATOM 701 C C . GLY A 1 85 ? -28.925 -2.020 22.046 1.00 58.34 85 GLY A C 1
ATOM 702 O O . GLY A 1 85 ? -29.672 -2.849 21.538 1.00 58.34 85 GLY A O 1
ATOM 703 N N . ALA A 1 86 ? -28.475 -2.166 23.294 1.00 56.78 86 ALA A N 1
ATOM 704 C CA . ALA A 1 86 ? -28.922 -3.263 24.166 1.00 56.78 86 ALA A CA 1
ATOM 705 C C . ALA A 1 86 ? -30.446 -3.246 24.474 1.00 56.78 86 ALA A C 1
ATOM 707 O O . ALA A 1 86 ? -30.897 -3.975 25.352 1.00 56.78 86 ALA A O 1
ATOM 708 N N . ARG A 1 87 ? -31.249 -2.388 23.817 1.00 58.38 87 ARG A N 1
ATOM 709 C CA . ARG A 1 87 ? -32.648 -2.10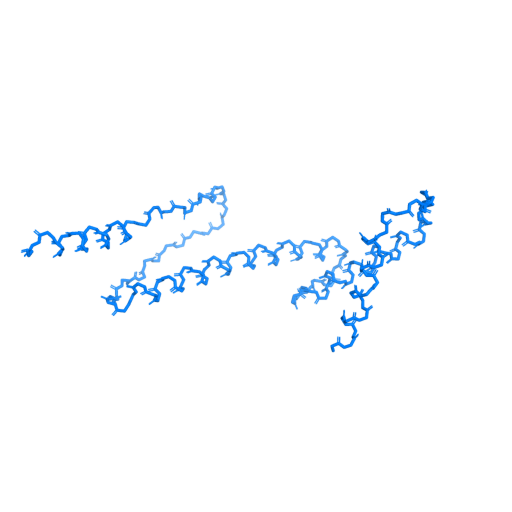3 24.175 1.00 58.38 87 ARG A CA 1
ATOM 710 C C . ARG A 1 87 ? -33.660 -1.992 23.022 1.00 58.38 87 ARG A C 1
ATOM 712 O O . ARG A 1 87 ? -34.771 -1.559 23.305 1.00 58.38 87 ARG A O 1
ATOM 719 N N . HIS A 1 88 ? -33.372 -2.362 21.766 1.00 55.50 88 HIS A N 1
ATOM 720 C CA . HIS A 1 88 ? -34.461 -2.408 20.766 1.00 55.50 88 HIS A CA 1
ATOM 721 C C . HIS A 1 88 ? -34.176 -3.296 19.542 1.00 55.50 88 HIS A C 1
ATOM 723 O O . HIS A 1 88 ? -33.354 -2.955 18.691 1.00 55.50 88 HIS A O 1
ATOM 729 N N . ASN A 1 89 ? -34.892 -4.421 19.454 1.00 50.16 89 ASN A N 1
ATOM 730 C CA . ASN A 1 89 ? -34.997 -5.268 18.267 1.00 50.16 89 ASN A CA 1
ATOM 731 C C . ASN A 1 89 ? -36.078 -4.713 17.315 1.00 50.16 89 ASN A C 1
ATOM 733 O O . ASN A 1 89 ? -37.053 -4.126 17.775 1.00 50.16 89 ASN A O 1
ATOM 737 N N . ASN A 1 90 ? -35.918 -5.003 16.018 1.00 47.66 90 ASN A N 1
ATOM 738 C CA . ASN A 1 90 ? -36.933 -4.967 14.949 1.00 47.66 90 ASN A CA 1
ATOM 739 C C . ASN A 1 90 ? -37.292 -3.594 14.350 1.00 47.66 90 ASN A C 1
ATOM 741 O O . ASN A 1 90 ? -38.242 -2.973 14.804 1.00 47.66 90 ASN A O 1
ATOM 745 N N . ILE A 1 91 ? -36.616 -3.183 13.265 1.00 56.91 91 ILE A N 1
ATOM 746 C CA . ILE A 1 91 ? -37.258 -2.444 12.154 1.00 56.91 91 ILE A CA 1
ATOM 747 C C . ILE A 1 91 ? -36.644 -2.932 10.831 1.00 56.91 91 ILE A C 1
ATOM 749 O O . ILE A 1 91 ? -35.537 -2.551 10.457 1.00 56.91 91 ILE A O 1
ATOM 753 N N . GLU A 1 92 ? -37.333 -3.923 10.274 1.00 51.94 92 GLU A N 1
ATOM 754 C CA . GLU A 1 92 ? -37.820 -4.060 8.895 1.00 51.94 92 GLU A CA 1
ATOM 755 C C . GLU A 1 92 ? -37.059 -3.387 7.734 1.00 51.94 92 GLU A C 1
ATOM 757 O O . GLU A 1 92 ? -36.780 -2.189 7.711 1.00 51.94 92 GLU A O 1
ATOM 762 N N . VAL A 1 93 ? -36.767 -4.232 6.745 1.00 48.91 93 VAL A N 1
ATOM 763 C CA . VAL A 1 93 ? -36.169 -3.953 5.440 1.00 48.91 93 VAL A CA 1
ATOM 764 C C . VAL A 1 93 ? -37.217 -3.297 4.545 1.00 48.91 93 VAL A C 1
ATOM 766 O O . VAL A 1 93 ? -38.218 -3.937 4.245 1.00 48.91 93 VAL A O 1
ATOM 769 N N . ASP A 1 94 ? -36.947 -2.090 4.046 1.00 51.22 94 ASP A N 1
ATOM 770 C CA . ASP A 1 94 ? -37.689 -1.519 2.919 1.00 51.22 94 ASP A CA 1
ATOM 771 C C . ASP A 1 94 ? -36.763 -1.397 1.703 1.00 51.22 94 ASP A C 1
ATOM 773 O O . ASP A 1 94 ? -35.731 -0.724 1.708 1.00 51.22 94 ASP A O 1
ATOM 777 N N . ASN A 1 95 ? -37.132 -2.145 0.670 1.00 50.06 95 ASN A N 1
ATOM 778 C CA . ASN A 1 95 ? -36.367 -2.463 -0.523 1.00 50.06 95 ASN A CA 1
ATOM 779 C C . ASN A 1 95 ? -36.837 -1.561 -1.675 1.00 50.06 95 ASN A C 1
ATOM 781 O O . ASN A 1 95 ? -37.991 -1.680 -2.081 1.00 50.06 95 ASN A O 1
ATOM 785 N N . LYS A 1 96 ? -35.985 -0.686 -2.233 1.00 56.25 96 LYS A N 1
ATOM 786 C CA . LYS A 1 96 ? -36.242 -0.036 -3.536 1.00 56.25 96 LYS A CA 1
ATOM 787 C C . LYS A 1 96 ? -34.948 0.125 -4.338 1.00 56.25 96 LYS A C 1
ATOM 789 O O . LYS A 1 96 ? -34.107 0.961 -4.025 1.00 56.25 96 LYS A O 1
ATOM 794 N N . ASN A 1 97 ? -34.835 -0.685 -5.391 1.00 41.06 97 ASN A N 1
ATOM 795 C CA . ASN A 1 97 ? -33.916 -0.546 -6.521 1.00 41.06 97 ASN A CA 1
ATOM 796 C C . ASN A 1 97 ? -33.660 0.923 -6.906 1.00 41.06 97 ASN A C 1
ATOM 798 O O . ASN A 1 97 ? -34.599 1.658 -7.202 1.00 41.06 97 ASN A O 1
ATOM 802 N N . THR A 1 98 ? -32.397 1.323 -7.045 1.00 45.59 98 THR A N 1
ATOM 803 C CA . THR A 1 98 ? -32.015 2.389 -7.984 1.00 45.59 98 THR A CA 1
ATOM 804 C C . THR A 1 98 ? -30.799 1.925 -8.771 1.00 45.59 98 THR A C 1
ATOM 806 O O . THR A 1 98 ? -29.675 1.826 -8.289 1.00 45.59 98 THR A O 1
ATOM 809 N N . ILE A 1 99 ? -31.133 1.549 -9.993 1.00 51.72 99 ILE A N 1
ATOM 810 C CA . ILE A 1 99 ? -30.321 1.127 -11.121 1.00 51.72 99 ILE A CA 1
ATOM 811 C C . ILE A 1 99 ? -29.637 2.385 -11.700 1.00 51.72 99 ILE A C 1
ATOM 813 O O . ILE A 1 99 ? -30.300 3.395 -11.888 1.00 51.72 99 ILE A O 1
ATOM 817 N N . TYR A 1 100 ? -28.321 2.310 -11.931 1.00 39.31 100 TYR A N 1
ATOM 818 C CA . TYR A 1 100 ? -27.428 3.209 -12.692 1.00 39.31 100 TYR A CA 1
ATOM 819 C C . TYR A 1 100 ? -27.741 4.722 -12.791 1.00 39.31 100 TYR A C 1
ATOM 821 O O . TYR A 1 100 ? -28.576 5.158 -13.574 1.00 39.31 100 TYR A O 1
ATOM 829 N N . GLY A 1 101 ? -26.859 5.526 -12.184 1.00 38.59 101 GLY A N 1
ATOM 830 C CA . GLY A 1 101 ? -26.476 6.838 -12.714 1.00 38.59 101 GLY A CA 1
ATOM 831 C C . GLY A 1 101 ? -27.063 8.062 -12.011 1.00 38.59 101 GLY A C 1
ATOM 832 O O . GLY A 1 101 ? -28.246 8.141 -11.715 1.00 38.59 101 GLY A O 1
ATOM 833 N N . THR A 1 102 ? -26.199 9.070 -11.883 1.00 48.31 102 THR A N 1
ATOM 834 C CA . THR A 1 102 ? -26.475 10.490 -11.604 1.00 48.31 102 THR A CA 1
ATOM 835 C C . THR A 1 102 ? -26.469 10.951 -10.135 1.00 48.31 102 THR A C 1
ATOM 837 O O . THR A 1 102 ? -27.393 10.763 -9.362 1.00 48.31 102 THR A O 1
ATOM 840 N N . SER A 1 103 ? -25.390 11.680 -9.822 1.00 40.94 103 SER A N 1
ATOM 841 C CA . SER A 1 103 ? -25.353 12.937 -9.057 1.00 40.94 103 SER A CA 1
ATOM 842 C C . SER A 1 103 ? -25.801 12.984 -7.583 1.00 40.94 103 SER A C 1
ATOM 844 O O . SER A 1 103 ? -26.967 12.812 -7.259 1.00 40.94 103 SER A O 1
ATOM 846 N N . LYS A 1 104 ? -24.856 13.463 -6.752 1.00 47.06 104 LYS A N 1
ATOM 847 C CA . LYS A 1 104 ? -24.984 13.987 -5.374 1.00 47.06 104 LYS A CA 1
ATOM 848 C C . LYS A 1 104 ? -25.129 12.925 -4.276 1.00 47.06 104 LYS A C 1
ATOM 850 O O . LYS A 1 104 ? -26.216 12.631 -3.801 1.00 47.06 104 LYS A O 1
ATOM 855 N N . ILE A 1 105 ? -23.990 12.423 -3.793 1.00 45.81 105 ILE A N 1
ATOM 856 C CA . ILE A 1 105 ? -23.924 11.809 -2.461 1.00 45.81 105 ILE A CA 1
ATOM 857 C C . ILE A 1 105 ? -23.976 12.960 -1.455 1.00 45.81 105 ILE A C 1
ATOM 859 O O . ILE A 1 105 ? -22.961 13.567 -1.114 1.00 45.81 105 ILE A O 1
ATOM 863 N N . GLU A 1 106 ? -25.190 13.308 -1.046 1.00 45.62 106 GLU A N 1
ATOM 864 C CA . GLU A 1 106 ? -25.426 14.106 0.147 1.00 45.62 106 GLU A CA 1
ATOM 865 C C . GLU A 1 106 ? -24.805 13.376 1.343 1.00 45.62 106 GLU A C 1
ATOM 867 O O . GLU A 1 106 ? -25.077 12.202 1.595 1.00 45.62 106 GLU A O 1
ATOM 872 N N . HIS A 1 107 ? -23.928 14.072 2.067 1.00 47.41 107 HIS A N 1
ATOM 873 C CA . HIS A 1 107 ? -23.384 13.601 3.333 1.00 47.41 107 HIS A CA 1
ATOM 874 C C . HIS A 1 107 ? -24.531 13.272 4.298 1.00 47.41 107 HIS A C 1
ATOM 876 O O . HIS A 1 107 ? -25.255 14.192 4.690 1.00 47.41 107 HIS A O 1
ATOM 882 N N . PRO A 1 108 ? -24.661 12.037 4.815 1.00 50.91 108 PRO A N 1
ATOM 883 C CA . PRO A 1 108 ? -25.520 11.813 5.956 1.00 50.91 108 PRO A CA 1
ATOM 884 C C . PRO A 1 108 ? -24.744 12.211 7.217 1.00 50.91 108 PRO A C 1
ATOM 886 O O . PRO A 1 108 ? -24.396 11.365 8.036 1.00 50.91 108 PRO A O 1
ATOM 889 N N . PHE A 1 109 ? -24.514 13.513 7.431 1.00 42.50 109 PHE A N 1
ATOM 890 C CA . PHE A 1 109 ? -24.397 14.004 8.807 1.00 42.50 109 PHE A CA 1
ATOM 891 C C . PHE A 1 109 ? -25.814 14.192 9.355 1.00 42.50 109 PHE A C 1
ATOM 893 O O . PHE A 1 109 ? -26.296 15.296 9.606 1.00 42.50 109 PHE A O 1
ATOM 900 N N . SER A 1 110 ? -26.518 13.066 9.490 1.00 47.09 110 SER A N 1
ATOM 901 C CA . SER A 1 110 ? -27.778 13.004 10.211 1.00 47.09 110 SER A CA 1
ATOM 902 C C . SER A 1 110 ? -27.469 13.300 11.671 1.00 47.09 110 SER A C 1
ATOM 904 O O . SER A 1 110 ? -26.905 12.466 12.383 1.00 47.09 110 SER A O 1
ATOM 906 N N . LYS A 1 111 ? -27.819 14.516 12.109 1.00 54.47 111 LYS A N 1
ATOM 907 C CA . LYS A 1 111 ? -27.903 14.885 13.523 1.00 54.47 111 LYS A CA 1
ATOM 908 C C . LYS A 1 111 ? -28.705 13.790 14.216 1.00 54.47 111 LYS A C 1
ATOM 910 O O . LYS A 1 111 ? -29.905 13.650 13.990 1.00 54.47 111 LYS A O 1
ATOM 915 N N . ASN A 1 112 ? -28.015 12.966 14.993 1.00 44.56 112 ASN A N 1
ATOM 916 C CA . ASN A 1 112 ? -28.590 11.792 15.616 1.00 44.56 112 ASN A CA 1
ATOM 917 C C . ASN A 1 112 ? -29.684 12.233 16.612 1.00 44.56 112 ASN A C 1
ATOM 919 O O . ASN A 1 112 ? -29.398 12.601 17.753 1.00 44.56 112 ASN A O 1
ATOM 923 N N . LYS A 1 113 ? -30.952 12.190 16.171 1.00 56.03 113 LYS A N 1
ATOM 924 C CA . LYS A 1 113 ? -32.149 12.423 17.003 1.00 56.03 113 LYS A CA 1
ATOM 925 C C . LYS A 1 113 ? -32.172 11.486 18.218 1.00 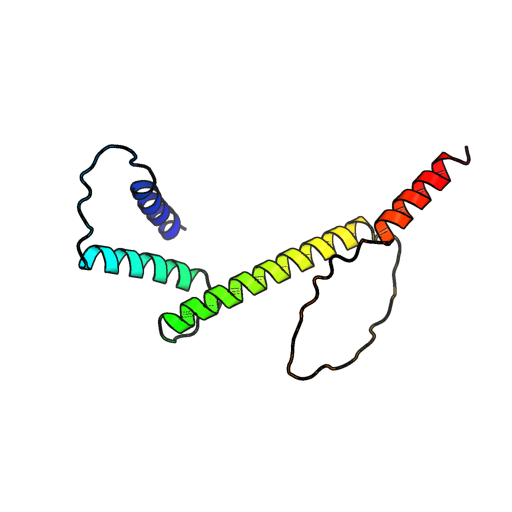56.03 113 LYS A C 1
ATOM 927 O O . LYS A 1 113 ? -32.762 11.803 19.244 1.00 56.03 113 LYS A O 1
ATOM 932 N N . ASN A 1 114 ? -31.485 10.354 18.133 1.00 53.34 114 ASN A N 1
ATOM 933 C CA . ASN A 1 114 ? -31.413 9.313 19.145 1.00 53.34 114 ASN A CA 1
ATOM 934 C C . ASN A 1 114 ? -30.490 9.744 20.305 1.00 53.34 114 ASN A C 1
ATOM 936 O O . ASN A 1 114 ? -30.787 9.418 21.452 1.00 53.34 114 ASN A O 1
ATOM 940 N N . THR A 1 115 ? -29.442 10.545 20.054 1.00 55.41 115 THR A N 1
ATOM 941 C CA . THR A 1 115 ? -28.611 11.151 21.117 1.00 55.41 115 THR A CA 1
ATOM 942 C C . THR A 1 115 ? -29.384 12.231 21.870 1.00 55.41 115 THR A C 1
ATOM 944 O O . THR A 1 115 ? -29.328 12.285 23.097 1.00 55.41 115 THR A O 1
ATOM 947 N N . PHE A 1 116 ? -30.166 13.043 21.149 1.00 60.25 116 PHE A N 1
ATOM 948 C CA . PHE A 1 116 ? -31.029 14.058 21.758 1.00 60.25 116 PHE A CA 1
ATOM 949 C C . PHE A 1 116 ? -32.123 13.408 22.617 1.00 60.25 116 PHE A C 1
ATOM 951 O O . PHE A 1 116 ? -32.310 13.786 23.766 1.00 60.25 116 PHE A O 1
ATOM 958 N N . ASN A 1 117 ? -32.770 12.350 22.120 1.00 62.47 117 ASN A N 1
ATOM 959 C CA . ASN A 1 117 ? -33.761 11.595 22.891 1.00 62.47 117 ASN A CA 1
ATOM 960 C C . ASN A 1 117 ? -33.156 10.864 24.104 1.00 62.47 117 ASN A C 1
ATOM 962 O O . ASN A 1 117 ? -33.826 10.745 25.127 1.00 62.47 117 ASN A O 1
ATOM 966 N N . CYS A 1 118 ? -31.899 10.409 24.029 1.00 55.25 118 CYS A N 1
ATOM 967 C CA . CYS A 1 118 ? -31.195 9.812 25.168 1.00 55.25 118 CYS A CA 1
ATOM 968 C C . CYS A 1 118 ? -30.952 10.845 26.280 1.00 55.25 118 CYS A C 1
ATOM 970 O O . CYS A 1 118 ? -31.316 10.593 27.426 1.00 55.25 118 CYS A O 1
ATOM 972 N N . LEU A 1 119 ? -30.441 12.030 25.920 1.00 63.28 119 LEU A N 1
ATOM 973 C CA . LEU A 1 119 ? -30.236 13.161 26.834 1.00 63.28 119 LEU A CA 1
ATOM 974 C C . LEU A 1 119 ? -31.550 13.655 27.444 1.00 63.28 119 LEU A C 1
ATOM 976 O O . LEU A 1 119 ? -31.644 13.816 28.654 1.00 63.28 119 LEU A O 1
ATOM 980 N N . ILE A 1 120 ? -32.594 13.838 26.632 1.00 70.50 120 ILE A N 1
ATOM 981 C CA . ILE A 1 120 ? -33.914 14.253 27.122 1.00 70.50 120 ILE A CA 1
ATOM 982 C C . ILE A 1 120 ? -34.497 13.214 28.091 1.00 70.50 120 ILE A C 1
ATOM 984 O O . ILE A 1 120 ? -35.148 13.585 29.068 1.00 70.50 120 ILE A O 1
ATOM 988 N N . ARG A 1 121 ? -34.249 11.915 27.872 1.00 65.44 121 ARG A N 1
ATOM 989 C CA . ARG A 1 121 ? -34.739 10.852 28.759 1.00 65.44 121 ARG A CA 1
ATOM 990 C C . ARG A 1 121 ? -33.973 10.790 30.081 1.00 65.44 121 ARG A C 1
ATOM 992 O O . ARG A 1 121 ? -34.616 10.590 31.107 1.00 65.44 121 ARG A O 1
ATOM 999 N N . THR A 1 122 ? -32.655 10.996 30.093 1.00 67.62 122 THR A N 1
ATOM 1000 C CA . THR A 1 122 ? -31.888 11.111 31.348 1.00 67.62 122 THR A CA 1
ATOM 1001 C C . THR A 1 122 ? -32.221 12.392 32.104 1.00 67.62 122 THR A C 1
ATOM 1003 O O . THR A 1 122 ? -32.463 12.325 33.304 1.00 67.62 122 THR A O 1
ATOM 1006 N N . LEU A 1 123 ? -32.345 13.533 31.421 1.00 71.00 123 LEU A N 1
ATOM 1007 C CA . LEU A 1 123 ? -32.773 14.794 32.039 1.00 71.00 123 LEU A CA 1
ATOM 1008 C C . LEU A 1 123 ? -34.178 14.692 32.651 1.00 71.00 123 LEU A C 1
ATOM 1010 O O . LEU A 1 123 ? -34.398 15.186 33.752 1.00 71.00 123 LEU A O 1
ATOM 1014 N N . ARG A 1 124 ? -35.114 13.985 32.001 1.00 75.69 124 ARG A N 1
ATOM 1015 C CA . ARG A 1 124 ? -36.454 13.739 32.563 1.00 75.69 124 ARG A CA 1
ATOM 1016 C C . ARG A 1 124 ? -36.427 12.855 33.817 1.00 75.69 124 ARG A C 1
ATOM 1018 O O . ARG A 1 124 ? -37.272 13.038 34.682 1.00 75.69 124 ARG A O 1
ATOM 1025 N N . PHE A 1 125 ? -35.476 11.925 33.927 1.00 66.25 125 PHE A N 1
ATOM 1026 C CA . PHE A 1 125 ? -35.319 11.074 35.114 1.00 66.25 125 PHE A CA 1
ATOM 1027 C C . PHE A 1 125 ? -34.714 11.816 36.313 1.00 66.25 125 PHE A C 1
ATOM 1029 O O . PHE A 1 125 ? -35.067 11.514 37.446 1.00 66.25 125 PHE A O 1
ATOM 1036 N N . VAL A 1 126 ? -33.832 12.788 36.073 1.00 72.88 126 VAL A N 1
ATOM 1037 C CA . VAL A 1 126 ? -33.183 13.571 37.140 1.00 72.88 126 VAL A CA 1
ATOM 1038 C C . VAL A 1 126 ? -34.116 14.641 37.717 1.00 72.88 126 VAL A C 1
ATOM 1040 O O . VAL A 1 126 ? -33.941 15.045 38.855 1.00 72.88 126 VAL A O 1
ATOM 1043 N N . HIS A 1 127 ? -35.133 15.073 36.968 1.00 71.19 127 HIS A N 1
ATOM 1044 C CA . HIS A 1 127 ? -36.047 16.140 37.391 1.00 71.19 127 HIS A CA 1
ATOM 1045 C C . HIS A 1 127 ? -37.324 15.642 38.099 1.00 71.19 127 HIS A C 1
ATOM 1047 O O . HIS A 1 127 ? -38.228 16.438 38.351 1.00 71.19 127 HIS A O 1
ATOM 1053 N N . HIS A 1 128 ? -37.436 14.331 38.355 1.00 65.50 128 HIS A N 1
ATOM 1054 C CA . HIS A 1 128 ? -38.627 13.700 38.945 1.00 65.50 128 HIS A CA 1
ATOM 1055 C C . HIS A 1 128 ? -38.362 13.021 40.309 1.00 65.50 128 HIS A C 1
ATOM 1057 O O . HIS A 1 128 ? -39.162 12.190 40.747 1.00 65.50 128 HIS A O 1
ATOM 1063 N N . PHE A 1 129 ? -37.261 13.393 40.965 1.00 53.69 129 PHE A N 1
ATOM 1064 C CA . PHE A 1 129 ? -36.930 13.136 42.372 1.00 53.69 129 PHE A CA 1
ATOM 1065 C C . PHE A 1 129 ? -36.637 14.472 43.053 1.00 53.69 129 PHE A C 1
ATOM 1067 O O . PHE A 1 129 ? -36.965 14.589 44.251 1.00 53.69 129 PHE A O 1
#

InterPro domains:
  IPR011598 Myc-type, basic helix-loop-helix (bHLH) domain [PF00010] (22-69)
  IPR011598 Myc-type, basic helix-loop-helix (bHLH) domain [PS50888] (19-68)
  IPR011598 Myc-type, basic helix-loop-helix (bHLH) domain [SM00353] (25-74)
  IPR036638 Helix-loop-helix DNA-binding domain superfamily [G3DSA:4.10.280.10] (15-91)
  IPR036638 Helix-loop-helix DNA-binding domain superfamily [SSF47459] (18-90)
  IPR045895 Transcription factor bHLH91-like [PTHR46834] (9-106)
  IPR045896 Transcription factor MYC1-like, bHLH domain [cd18918] (24-93)

Foldseek 3Di:
DVVVVVVVVVVCVPVPDPDDDPPPPPDPVRVVVVVVVVLVVLQVVQPDQDPDDSVSSVVSSVVVVVVVVVVVVVVVVVVVCVVLPPDDDDDDDDDDDDDDDDDDPDDPPPPPVVVVVVVVVVVVVVVPD

Secondary structure (DSSP, 8-state):
-HHHHHHHHHHHHHHS--S-----PPPHHHHHHHHHHHHHHHHHHSSS--SS-HHHHHHHHHHHHHHHHHHHHHHHHHHHHHHH-TT------------S------------HHHHHHHHHHHHHHTT-

Radius of gyration: 25.24 Å; chains: 1; bounding box: 63×31×59 Å

Sequence (129 aa):
MERYTKKNERFKAEEGKGSKKSRTFLTERERRALFNDRFFDLKNLIPNPTKGGEASIVQDGIVYINELQRLVSELKYLVEKKKCGARHNNIEVDNKNTIYGTSKIEHPFSKNKNTFNCLIRTLRFVHHF